Protein AF-A0A699Z6H7-F1 (afdb_monomer)

Radius of gyration: 23.56 Å; Cα contacts (8 Å, |Δi|>4): 136; chains: 1; bounding box: 41×40×69 Å

Solvent-accessible surface area (backbone atoms only — not comparable to full-atom values): 10383 Å² total; per-residue (Å²): 137,61,86,70,84,87,80,92,77,92,74,76,97,69,88,65,70,55,57,56,67,40,50,54,39,61,77,67,64,48,90,78,61,94,56,80,84,82,87,84,81,67,56,83,84,33,62,83,34,73,67,52,41,47,52,55,47,38,73,70,50,89,80,53,68,79,74,34,47,70,47,76,47,81,42,85,38,75,69,41,82,92,49,66,40,59,58,81,51,72,89,48,30,69,54,44,31,58,56,58,73,65,62,59,96,84,67,58,67,87,73,61,66,40,63,42,80,48,70,33,41,31,63,70,48,30,58,73,47,72,55,52,68,66,60,55,52,50,55,51,38,74,76,37,58,94,80,51,90,87,82,82,66,59,93,82,46,99,65,72

Structure (mmCIF, N/CA/C/O backbone):
data_AF-A0A699Z6H7-F1
#
_entry.id   AF-A0A699Z6H7-F1
#
loop_
_atom_site.group_PDB
_atom_site.id
_atom_site.type_symbol
_atom_site.label_atom_id
_atom_site.label_alt_id
_atom_site.label_comp_id
_atom_site.label_asym_id
_atom_site.label_entity_id
_atom_site.label_seq_id
_atom_site.pdbx_PDB_ins_code
_atom_site.Cartn_x
_atom_site.Cartn_y
_atom_site.Cartn_z
_atom_site.occupancy
_atom_site.B_iso_or_equiv
_atom_site.auth_seq_id
_atom_site.auth_comp_id
_atom_site.auth_asym_id
_atom_site.auth_atom_id
_atom_site.pdbx_PDB_model_num
ATOM 1 N N . MET A 1 1 ? -11.039 17.120 39.676 1.00 46.50 1 MET A N 1
ATOM 2 C CA . MET A 1 1 ? -10.674 16.787 38.282 1.00 46.50 1 MET A CA 1
ATOM 3 C C . MET A 1 1 ? -9.320 17.415 38.004 1.00 46.50 1 MET A C 1
ATOM 5 O O . MET A 1 1 ? -9.216 18.630 38.096 1.00 46.50 1 MET A O 1
ATOM 9 N N . THR A 1 2 ? -8.270 16.618 37.814 1.00 44.84 2 THR A N 1
ATOM 10 C CA . THR A 1 2 ? -6.907 17.132 37.595 1.00 44.84 2 THR A CA 1
ATOM 11 C C . THR A 1 2 ? -6.667 17.456 36.120 1.00 44.84 2 THR A C 1
ATOM 13 O O . THR A 1 2 ? -7.354 16.947 35.235 1.00 44.84 2 THR A O 1
ATOM 16 N N . LEU A 1 3 ? -5.702 18.349 35.886 1.00 51.72 3 LEU A N 1
ATOM 17 C CA . LEU A 1 3 ? -5.457 19.033 34.614 1.00 51.72 3 LEU A CA 1
ATOM 18 C C . LEU A 1 3 ? -5.072 18.086 33.461 1.00 51.72 3 LEU A C 1
ATOM 20 O O . LEU A 1 3 ? -5.342 18.417 32.317 1.00 51.72 3 LEU A O 1
ATOM 24 N N . ASN A 1 4 ? -4.493 16.919 33.767 1.00 48.53 4 ASN A N 1
ATOM 25 C CA . ASN A 1 4 ? -4.185 15.818 32.849 1.00 48.53 4 ASN A CA 1
ATOM 26 C C . ASN A 1 4 ? -4.085 14.531 33.687 1.00 48.53 4 ASN A C 1
ATOM 28 O O . ASN A 1 4 ? -3.205 14.438 34.540 1.00 48.53 4 ASN A O 1
ATOM 32 N N . THR A 1 5 ? -4.971 13.551 33.506 1.00 47.28 5 THR A N 1
ATOM 33 C CA . THR A 1 5 ? -4.815 12.233 34.151 1.00 47.28 5 THR A CA 1
ATOM 34 C C . THR A 1 5 ? -4.216 11.248 33.160 1.00 47.28 5 THR A C 1
ATOM 36 O O . THR A 1 5 ? -4.878 10.851 32.209 1.00 47.28 5 THR A O 1
ATOM 39 N N . PHE A 1 6 ? -2.988 10.812 33.440 1.00 51.56 6 PHE A N 1
ATOM 40 C CA . PHE A 1 6 ? -2.495 9.501 33.034 1.00 51.56 6 PHE A CA 1
ATOM 41 C C . PHE A 1 6 ? -2.203 8.689 34.298 1.00 51.56 6 PHE A C 1
ATOM 43 O O . PHE A 1 6 ? -1.162 8.846 34.926 1.00 51.56 6 PHE A O 1
ATOM 50 N N . HIS A 1 7 ? -3.136 7.810 34.657 1.00 53.28 7 HIS A N 1
ATOM 51 C CA . HIS A 1 7 ? -2.832 6.586 35.393 1.00 53.28 7 HIS A CA 1
ATOM 52 C C . HIS A 1 7 ? -3.350 5.439 34.528 1.00 53.28 7 HIS A C 1
ATOM 54 O O . HIS A 1 7 ? -4.552 5.199 34.457 1.00 53.28 7 HIS A O 1
ATOM 60 N N . PHE A 1 8 ? -2.440 4.792 33.800 1.00 54.25 8 PHE A N 1
ATOM 61 C CA . PHE A 1 8 ? -2.760 3.615 33.004 1.00 54.25 8 PHE A CA 1
ATOM 62 C C . PHE A 1 8 ? -2.828 2.394 33.919 1.00 54.25 8 PHE A C 1
ATOM 64 O O . PHE A 1 8 ? -1.804 1.920 34.405 1.00 54.25 8 PHE A O 1
ATOM 71 N N . ALA A 1 9 ? -4.031 1.865 34.114 1.00 54.59 9 ALA A N 1
ATOM 72 C CA . ALA A 1 9 ? -4.231 0.506 34.590 1.00 54.59 9 ALA A CA 1
ATOM 73 C C . ALA A 1 9 ? -5.247 -0.191 33.674 1.00 54.59 9 ALA A C 1
ATOM 75 O O . ALA A 1 9 ? -6.429 0.139 33.686 1.00 54.59 9 ALA A O 1
ATOM 76 N N . GLY A 1 10 ? -4.770 -1.158 32.882 1.00 55.97 10 GLY A N 1
ATOM 77 C CA . GLY A 1 10 ? -5.596 -2.276 32.417 1.00 55.97 10 GLY A CA 1
ATOM 78 C C . GLY A 1 10 ? -6.154 -2.274 30.990 1.00 55.97 10 GLY A C 1
ATOM 79 O O . GLY A 1 10 ? -6.727 -3.291 30.619 1.00 55.97 10 GLY A O 1
ATOM 80 N N . VAL A 1 11 ? -5.998 -1.237 30.156 1.00 56.31 11 VAL A N 1
ATOM 81 C CA . VAL A 1 11 ? -6.434 -1.321 28.742 1.00 56.31 11 VAL A CA 1
ATOM 82 C C . VAL A 1 11 ? -5.639 -0.390 27.822 1.00 56.31 11 VAL A C 1
ATOM 84 O O . VAL A 1 11 ? -5.285 0.709 28.233 1.00 56.31 11 VAL A O 1
ATOM 87 N N . SER A 1 12 ? -5.355 -0.892 26.608 1.00 51.16 12 SER A N 1
ATOM 88 C CA . SER A 1 12 ? -4.606 -0.343 25.456 1.00 51.16 12 SER A CA 1
ATOM 89 C C . SER A 1 12 ? -4.017 1.072 25.590 1.00 51.16 12 SER A C 1
ATOM 91 O O . SER A 1 12 ? -4.737 2.029 25.855 1.00 51.16 12 SER A O 1
ATOM 93 N N . ALA A 1 13 ? -2.732 1.216 25.242 1.00 54.66 13 ALA A N 1
ATOM 94 C CA . ALA A 1 13 ? -1.939 2.455 25.196 1.00 54.66 13 ALA A CA 1
ATOM 95 C C . ALA A 1 13 ? -2.416 3.503 24.155 1.00 54.66 13 ALA A C 1
ATOM 97 O O . ALA A 1 13 ? -1.626 4.043 23.384 1.00 54.66 13 ALA A O 1
ATOM 98 N N . LYS A 1 14 ? -3.721 3.786 24.081 1.00 63.84 14 LYS A N 1
ATOM 99 C CA . LYS A 1 14 ? -4.281 4.849 23.244 1.00 63.84 14 LYS A CA 1
ATOM 100 C C . LYS A 1 14 ? -4.274 6.155 24.035 1.00 63.84 14 LYS A C 1
ATOM 102 O O . LYS A 1 14 ? -4.935 6.274 25.064 1.00 63.84 14 LYS A O 1
ATOM 107 N N . ASN A 1 15 ? -3.546 7.146 23.528 1.00 68.31 15 ASN A N 1
ATOM 108 C CA . ASN A 1 15 ? -3.576 8.507 24.056 1.00 68.31 15 ASN A CA 1
ATOM 109 C C . ASN A 1 15 ? -4.920 9.155 23.695 1.00 68.31 15 ASN A C 1
ATOM 111 O O . ASN A 1 15 ? -5.102 9.641 22.582 1.00 68.31 15 ASN A O 1
ATOM 115 N N . VAL A 1 16 ? -5.871 9.133 24.628 1.00 76.69 16 VAL A N 1
ATOM 116 C CA . VAL A 1 16 ? -7.195 9.758 24.485 1.00 76.69 16 VAL A CA 1
ATOM 117 C C . VAL A 1 16 ? -7.255 11.089 25.234 1.00 76.69 16 VAL A C 1
ATOM 119 O O . VAL A 1 16 ? -6.666 11.254 26.300 1.00 76.69 16 VAL A O 1
ATOM 122 N N . THR A 1 17 ? -7.967 12.069 24.679 1.00 79.88 17 THR A N 1
ATOM 123 C CA . THR A 1 17 ? -8.197 13.366 25.330 1.00 79.88 17 THR A CA 1
ATOM 124 C C . THR A 1 17 ? -9.213 13.189 26.457 1.00 79.88 17 THR A C 1
ATOM 126 O O . THR A 1 17 ? -10.367 12.844 26.212 1.00 79.88 17 THR A O 1
ATOM 129 N N . LEU A 1 18 ? -8.790 13.444 27.697 1.00 81.19 18 LEU A N 1
ATOM 130 C CA . LEU A 1 18 ? -9.600 13.298 28.911 1.00 81.19 18 LEU A CA 1
ATOM 131 C C . LEU A 1 18 ? -9.604 14.593 29.734 1.00 81.19 18 LEU A C 1
ATOM 133 O O . LEU A 1 18 ? -8.816 15.503 29.490 1.00 81.19 18 LEU A O 1
ATOM 137 N N . GLY A 1 19 ? -10.488 14.669 30.732 1.00 85.12 19 GLY A N 1
ATOM 138 C CA . GLY A 1 19 ? -10.522 15.767 31.701 1.00 85.12 19 GLY A CA 1
ATOM 139 C C . GLY A 1 19 ? -10.974 17.105 31.111 1.00 85.12 19 GLY A C 1
ATOM 140 O O . GLY A 1 19 ? -11.883 17.162 30.282 1.00 85.12 19 GLY A O 1
ATOM 141 N N . VAL A 1 20 ? -10.345 18.194 31.566 1.00 89.44 20 VAL A N 1
ATOM 142 C CA . VAL A 1 20 ? -10.719 19.573 31.197 1.00 89.44 20 VAL A CA 1
ATOM 143 C C . VAL A 1 20 ? -10.653 19.819 29.682 1.00 89.44 20 VAL A C 1
ATOM 145 O O . VAL A 1 20 ? -11.623 20.356 29.151 1.00 89.44 20 VAL A O 1
ATOM 148 N N . PRO A 1 21 ? -9.606 19.393 28.945 1.00 87.94 21 PRO A N 1
ATOM 149 C CA . PRO A 1 21 ? -9.574 19.549 27.490 1.00 87.94 21 PRO A CA 1
ATOM 150 C C . PRO A 1 21 ? -10.790 18.944 26.776 1.00 87.94 21 PRO A C 1
ATOM 152 O O . PRO A 1 21 ? -11.367 19.587 25.902 1.00 87.94 21 PRO A O 1
ATOM 155 N N . ARG A 1 22 ? -11.223 17.743 27.185 1.00 89.00 22 ARG A N 1
ATOM 156 C CA . ARG A 1 22 ? -12.395 17.071 26.604 1.00 89.00 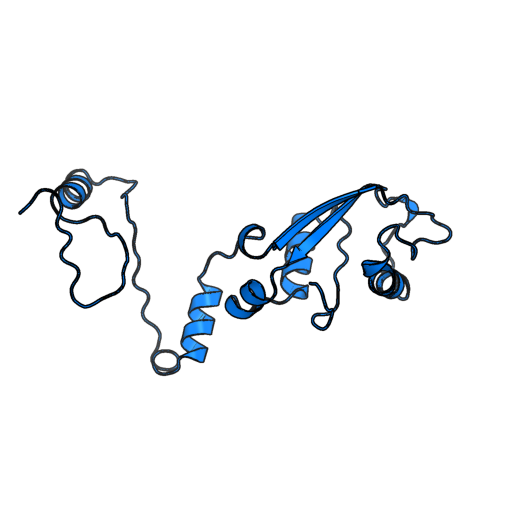22 ARG A CA 1
ATOM 157 C C . ARG A 1 22 ? -13.699 17.779 26.968 1.00 89.00 22 ARG A C 1
ATOM 159 O O . ARG A 1 22 ? -14.587 17.892 26.131 1.00 89.00 22 ARG A O 1
ATOM 166 N N . LEU A 1 23 ? -13.803 18.290 28.195 1.00 92.50 23 LEU A N 1
ATOM 167 C CA . LEU A 1 23 ? -14.957 19.076 28.635 1.00 92.50 23 LEU A CA 1
ATOM 168 C C . LEU A 1 23 ? -15.119 20.354 27.796 1.00 92.50 23 LEU A C 1
ATOM 170 O O . LEU A 1 23 ? -16.225 20.658 27.353 1.00 92.50 23 LEU A O 1
ATOM 174 N N . THR A 1 24 ? -14.022 21.065 27.530 1.00 92.38 24 THR A N 1
ATOM 175 C CA . THR A 1 24 ? -14.024 22.276 26.696 1.00 92.38 24 THR A CA 1
ATOM 17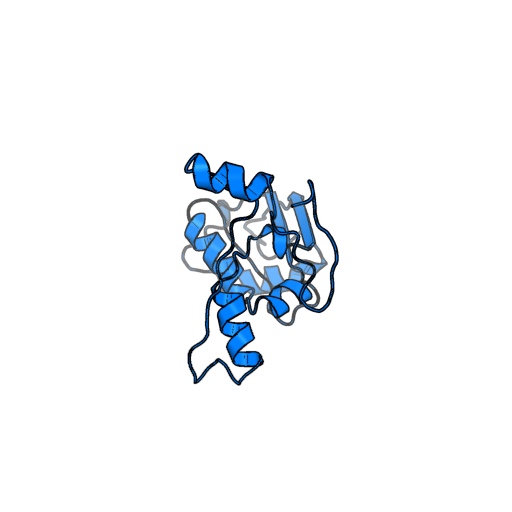6 C C . THR A 1 24 ? -14.459 21.987 25.257 1.00 92.38 24 THR A C 1
ATOM 178 O O . THR A 1 24 ? -15.197 22.783 24.679 1.00 92.38 24 THR A O 1
ATOM 181 N N . GLU A 1 25 ? -14.041 20.855 24.678 1.00 94.75 25 GLU A N 1
ATOM 182 C CA . GLU A 1 25 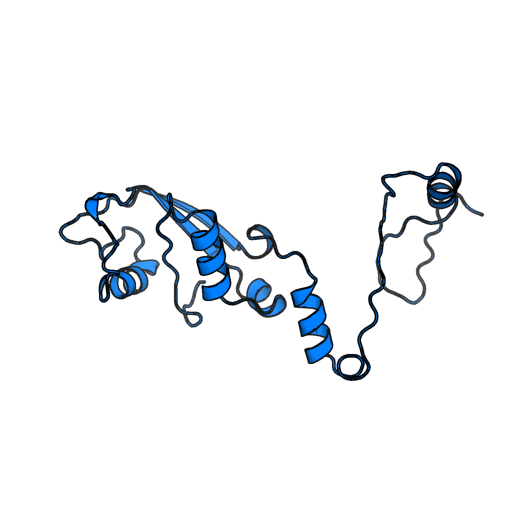? -14.504 20.417 23.350 1.00 94.75 25 GLU A CA 1
ATOM 183 C C . GLU A 1 25 ? -16.027 20.209 23.314 1.00 94.75 25 GLU A C 1
ATOM 185 O O . GLU A 1 25 ? -16.681 20.657 22.373 1.00 94.75 25 GLU A O 1
ATOM 190 N N . ILE A 1 26 ? -16.587 19.563 24.346 1.00 94.69 26 ILE A N 1
ATOM 191 C CA . ILE A 1 26 ? -18.020 19.242 24.434 1.00 94.69 26 ILE A CA 1
ATOM 192 C C . ILE A 1 26 ? -18.861 20.509 24.619 1.00 94.69 26 ILE A C 1
ATOM 194 O O . ILE A 1 26 ? -19.825 20.706 23.884 1.00 94.69 26 ILE A O 1
ATOM 198 N N . ILE A 1 27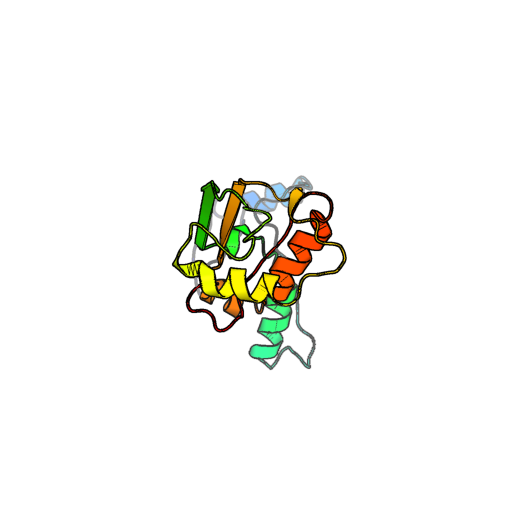 ? -18.497 21.380 25.568 1.00 96.88 27 ILE A N 1
ATOM 199 C CA . ILE A 1 27 ? -19.267 22.601 25.876 1.00 96.88 27 ILE A CA 1
ATOM 200 C C . ILE A 1 27 ? -19.329 23.537 24.667 1.00 96.88 27 ILE A C 1
ATOM 202 O O . ILE A 1 27 ? -20.373 24.121 24.393 1.00 96.88 27 ILE A O 1
ATOM 206 N N . ASN A 1 28 ? -18.225 23.662 23.930 1.00 96.31 28 ASN A N 1
ATOM 207 C CA . ASN A 1 28 ? -18.147 24.557 22.777 1.00 96.31 28 ASN A CA 1
ATOM 208 C C . ASN A 1 28 ? -18.653 23.928 21.472 1.00 96.31 28 ASN A C 1
ATOM 210 O O . ASN A 1 28 ? -18.569 24.583 20.435 1.00 96.31 28 ASN A O 1
ATOM 214 N N . LEU A 1 29 ? -19.131 22.675 21.493 1.00 95.31 29 LEU A N 1
ATOM 215 C CA . LEU A 1 29 ? -19.524 21.926 20.292 1.00 95.31 29 LEU A CA 1
ATOM 216 C C . LEU A 1 29 ? -18.432 21.975 19.210 1.00 95.31 29 LEU A C 1
ATOM 218 O O . LEU A 1 29 ? -18.685 22.277 18.041 1.00 95.31 29 LEU A O 1
ATOM 222 N N . ALA A 1 30 ? -17.185 21.723 19.618 1.00 94.81 30 ALA A N 1
ATOM 223 C CA . ALA A 1 30 ? -16.035 21.824 18.732 1.00 94.81 30 ALA A CA 1
ATOM 224 C C . ALA A 1 30 ? -16.181 20.870 17.533 1.00 94.81 30 ALA A C 1
ATOM 226 O O . ALA A 1 30 ? -16.301 19.659 17.705 1.00 94.81 30 ALA A O 1
ATOM 227 N N . LYS A 1 31 ? -16.113 21.410 16.308 1.00 94.69 31 LYS A N 1
ATOM 228 C CA . LYS A 1 31 ? -16.209 20.614 15.070 1.00 94.69 31 LYS A CA 1
ATOM 229 C C . LYS A 1 31 ? -15.058 19.609 14.926 1.00 94.69 31 LYS A C 1
ATOM 231 O O . LYS A 1 31 ? -15.271 18.492 14.473 1.00 94.69 31 LYS A O 1
ATOM 236 N N . ASN A 1 32 ? -13.851 20.009 15.331 1.00 93.75 32 ASN A N 1
ATOM 237 C CA . ASN A 1 32 ? -12.639 19.197 15.247 1.00 93.75 32 ASN A CA 1
ATOM 238 C C . ASN A 1 32 ? -12.155 18.855 16.660 1.00 93.75 32 ASN A C 1
ATOM 240 O O . ASN A 1 32 ? -11.459 19.650 17.293 1.00 93.75 32 ASN A O 1
ATOM 244 N N . ILE A 1 33 ? -12.539 17.681 17.157 1.00 93.69 33 ILE A N 1
ATOM 245 C CA . ILE A 1 33 ? -12.046 17.150 18.434 1.00 93.69 33 ILE A CA 1
ATOM 246 C C . ILE A 1 33 ? -10.648 16.548 18.259 1.00 93.69 33 ILE A C 1
ATOM 248 O O . ILE A 1 33 ? -10.338 16.017 17.194 1.00 93.69 33 ILE A O 1
ATOM 252 N N . LYS A 1 34 ? -9.789 16.616 19.282 1.00 89.19 34 LYS A N 1
ATOM 253 C CA . LYS A 1 34 ? -8.372 16.217 19.153 1.00 89.19 34 LYS A CA 1
ATOM 254 C C . LYS A 1 34 ? -8.158 14.716 18.976 1.00 89.19 34 LYS A C 1
ATOM 256 O O . LYS A 1 34 ? -7.250 14.309 18.261 1.00 89.19 34 LYS A O 1
ATOM 261 N N . THR A 1 35 ? -8.958 13.900 19.655 1.00 90.25 35 THR A N 1
ATOM 262 C CA . THR A 1 35 ? -8.863 12.431 19.606 1.00 90.25 35 THR A CA 1
ATOM 263 C C . THR A 1 35 ? -10.230 11.833 19.271 1.00 90.25 35 THR A C 1
ATOM 265 O O . THR A 1 35 ? -10.909 11.274 20.140 1.00 90.25 35 THR A O 1
ATOM 268 N N . PRO A 1 36 ? -10.700 11.989 18.018 1.00 90.62 36 PRO A N 1
ATOM 269 C CA . PRO A 1 36 ? -11.915 11.321 17.587 1.00 90.62 36 PRO A CA 1
ATOM 270 C C . PRO A 1 36 ? -11.719 9.809 17.704 1.00 90.62 36 PRO A C 1
ATOM 272 O O . PRO A 1 36 ? -10.662 9.273 17.378 1.00 90.62 36 PRO A O 1
ATOM 275 N N . SER A 1 37 ? -12.735 9.122 18.212 1.00 88.38 37 SER A N 1
ATOM 276 C CA . SER A 1 37 ? -12.721 7.669 18.334 1.00 88.38 37 SER A CA 1
ATOM 277 C C . SER A 1 37 ? -14.092 7.109 18.002 1.00 88.38 37 SER A C 1
ATOM 279 O O . SER A 1 37 ? -15.118 7.742 18.254 1.00 88.38 37 SER A O 1
ATOM 281 N N . LEU A 1 38 ? -14.080 5.914 17.423 1.00 89.94 38 LEU A N 1
ATOM 282 C CA . LEU A 1 38 ? -15.255 5.124 17.104 1.00 89.94 38 LEU A CA 1
ATOM 283 C C . LEU A 1 38 ? -15.020 3.717 17.651 1.00 89.94 38 LEU A C 1
ATOM 285 O O . LEU A 1 38 ? -13.936 3.160 17.479 1.00 89.94 38 LEU A O 1
ATOM 289 N N . SER A 1 39 ? -16.021 3.164 18.331 1.00 91.25 39 SER A N 1
ATOM 290 C CA . SER A 1 39 ? -16.030 1.756 18.733 1.00 91.25 39 SER A CA 1
ATOM 291 C C . SER A 1 39 ? -16.976 1.010 17.806 1.00 91.25 39 SER A C 1
ATOM 293 O O . SER A 1 39 ? -18.168 1.311 17.779 1.00 91.25 39 SER A O 1
ATOM 295 N N . VAL A 1 40 ? -16.430 0.077 17.030 1.00 92.06 40 VAL A N 1
ATOM 296 C CA . VAL A 1 40 ? -17.187 -0.776 16.110 1.00 92.06 40 VAL A CA 1
ATOM 297 C C . VAL A 1 40 ? -17.310 -2.149 16.755 1.00 92.06 40 VAL A C 1
ATOM 299 O O . VAL A 1 40 ? -16.302 -2.761 17.103 1.00 92.06 40 VAL A O 1
ATOM 302 N N . TYR A 1 41 ? -18.543 -2.606 16.950 1.00 94.62 41 TYR A N 1
ATOM 303 C CA . TYR A 1 41 ? -18.828 -3.944 17.456 1.00 94.62 41 TYR A CA 1
ATOM 304 C C . TYR A 1 41 ? -19.021 -4.893 16.277 1.00 94.62 41 TYR A C 1
ATOM 306 O O . TYR A 1 41 ? -19.673 -4.536 15.296 1.00 94.62 41 TYR A O 1
ATOM 314 N N . LEU A 1 42 ? -18.440 -6.086 16.379 1.00 95.38 42 LEU A N 1
ATOM 315 C CA . LEU A 1 42 ? -18.594 -7.141 15.383 1.00 95.38 42 LEU A CA 1
ATOM 316 C C . LEU A 1 42 ? -19.917 -7.882 15.600 1.00 95.38 42 LEU A C 1
ATOM 318 O O . LEU A 1 42 ? -20.413 -7.953 16.727 1.00 95.38 42 LEU A O 1
ATOM 322 N N . ASP A 1 43 ? -20.480 -8.442 14.530 1.00 93.69 43 ASP A N 1
ATOM 323 C CA . ASP A 1 43 ? -21.625 -9.345 14.651 1.00 93.69 43 ASP A CA 1
ATOM 324 C C . ASP A 1 43 ? -21.226 -10.671 15.327 1.00 93.69 43 ASP A C 1
ATOM 326 O O . ASP A 1 43 ? -20.046 -10.999 15.454 1.00 93.69 43 ASP A O 1
ATOM 330 N N . GLU A 1 44 ? -22.213 -11.463 15.749 1.00 92.38 44 GLU A N 1
ATOM 331 C CA . GLU A 1 44 ? -21.974 -12.710 16.490 1.00 92.38 44 GLU A CA 1
ATOM 332 C C . GLU A 1 44 ? -21.118 -13.738 15.732 1.00 92.38 44 GLU A C 1
ATOM 334 O O . GLU A 1 44 ? -20.438 -14.547 16.369 1.00 92.38 44 GLU A O 1
ATOM 339 N N . ARG A 1 45 ? -21.128 -13.706 14.392 1.00 88.62 45 ARG A N 1
ATOM 340 C CA . ARG A 1 45 ? -20.377 -14.647 13.549 1.00 88.62 45 ARG A CA 1
ATOM 341 C C . ARG A 1 45 ? -18.889 -14.315 13.542 1.00 88.62 45 ARG A C 1
ATOM 343 O O . ARG A 1 45 ? -18.078 -15.232 13.539 1.00 88.62 45 ARG A O 1
ATOM 350 N N . HIS A 1 46 ? -18.544 -13.030 13.572 1.00 91.19 46 HIS A N 1
ATOM 351 C CA . HIS A 1 46 ? -17.156 -12.560 13.539 1.00 91.19 46 HIS A CA 1
ATOM 352 C C . HIS A 1 46 ? -16.593 -12.279 14.943 1.00 91.19 46 HIS A C 1
ATOM 354 O O . HIS A 1 46 ? -15.383 -12.300 15.136 1.00 91.19 46 HIS A O 1
ATOM 360 N N . ALA A 1 47 ? -17.442 -12.029 15.947 1.00 91.38 47 ALA A N 1
ATOM 361 C CA . ALA A 1 47 ? -17.014 -11.582 17.277 1.00 91.38 47 ALA A CA 1
ATOM 362 C C . ALA A 1 47 ? -16.181 -12.607 18.067 1.00 91.38 47 ALA A C 1
ATOM 364 O O . ALA A 1 47 ? -15.393 -12.212 18.926 1.00 91.38 47 ALA A O 1
ATOM 365 N N . ASN A 1 48 ? -16.358 -13.905 17.800 1.00 93.25 48 ASN A N 1
ATOM 366 C CA . ASN A 1 48 ? -15.679 -14.987 18.524 1.00 93.25 48 ASN A CA 1
ATOM 367 C C . ASN A 1 48 ? -14.514 -15.614 17.741 1.00 93.25 48 ASN A C 1
ATOM 369 O O . ASN A 1 48 ? -13.879 -16.540 18.244 1.00 93.25 48 ASN A O 1
ATOM 373 N N . ASP A 1 49 ? -14.225 -15.115 16.538 1.00 94.56 49 ASP A N 1
ATOM 374 C CA . ASP A 1 49 ? -13.141 -15.598 15.688 1.00 94.56 49 ASP A CA 1
ATOM 375 C C . ASP A 1 49 ? -12.131 -14.472 15.444 1.00 94.56 49 ASP A C 1
ATOM 377 O O . ASP A 1 49 ? -12.448 -13.403 14.921 1.00 94.56 49 ASP A O 1
ATOM 381 N N . LYS A 1 50 ? -10.883 -14.719 15.844 1.00 91.62 50 LYS A N 1
ATOM 382 C CA . LYS A 1 50 ? -9.796 -13.751 15.715 1.00 91.62 50 LYS A CA 1
ATOM 383 C C . LYS A 1 50 ? -9.449 -13.464 14.252 1.00 91.62 50 LYS A C 1
ATOM 385 O O . LYS A 1 50 ? -9.122 -12.319 13.938 1.00 91.62 50 LYS A O 1
ATOM 390 N N . GLU A 1 51 ? -9.476 -14.466 13.379 1.00 91.38 51 GLU A N 1
ATOM 391 C CA . GLU A 1 51 ? -9.131 -14.283 11.966 1.00 91.38 51 GLU A CA 1
ATOM 392 C C . GLU A 1 51 ? -10.217 -13.487 11.249 1.00 91.38 51 GLU A C 1
ATOM 394 O O . GLU A 1 51 ? -9.900 -12.504 10.576 1.00 91.38 51 GLU A O 1
ATOM 399 N N . ALA A 1 52 ? -11.482 -13.822 11.511 1.00 92.12 52 ALA A N 1
ATOM 400 C CA . ALA A 1 52 ? -12.636 -13.092 10.993 1.00 92.12 52 ALA A CA 1
ATOM 401 C C . ALA A 1 52 ? -12.674 -11.638 11.505 1.00 92.12 52 ALA A C 1
ATOM 403 O O . ALA A 1 52 ? -12.973 -10.705 10.759 1.00 92.12 52 ALA A O 1
ATOM 404 N N . ALA A 1 53 ? -12.315 -11.408 12.772 1.00 93.25 53 ALA A N 1
ATOM 405 C CA . ALA A 1 53 ? -12.167 -10.059 13.313 1.00 93.25 53 ALA A CA 1
ATOM 406 C C . ALA A 1 53 ? -11.045 -9.270 12.616 1.00 93.25 53 ALA A C 1
ATOM 408 O O . ALA A 1 53 ? -11.199 -8.070 12.370 1.00 93.25 53 ALA A O 1
ATOM 409 N N . LYS A 1 54 ? -9.931 -9.930 12.271 1.00 91.31 54 LYS A N 1
ATOM 410 C CA . LYS A 1 54 ? -8.829 -9.318 11.515 1.00 91.31 54 LYS A CA 1
ATOM 411 C C . LYS A 1 54 ? -9.247 -8.986 10.081 1.00 91.31 54 LYS A C 1
ATOM 413 O O . LYS A 1 54 ? -8.850 -7.934 9.599 1.00 91.31 54 LYS A O 1
ATOM 418 N N . ASP A 1 55 ? -10.088 -9.796 9.437 1.00 91.69 55 ASP A N 1
ATOM 419 C CA . ASP A 1 55 ? -10.664 -9.458 8.123 1.00 91.69 55 ASP A CA 1
ATOM 420 C C . ASP A 1 55 ? -11.462 -8.153 8.170 1.00 91.69 55 ASP A C 1
ATOM 422 O O . ASP A 1 55 ? -11.247 -7.254 7.356 1.00 91.69 55 ASP A O 1
ATOM 426 N N . VAL A 1 56 ? -12.333 -8.006 9.172 1.00 93.56 56 VAL A N 1
ATOM 427 C CA . VAL A 1 56 ? -13.108 -6.770 9.354 1.00 93.56 56 VAL A CA 1
ATOM 428 C C . VAL A 1 56 ? -12.194 -5.585 9.673 1.00 93.56 56 VAL A C 1
ATOM 430 O O . VAL A 1 56 ? -12.411 -4.488 9.158 1.00 93.56 56 VAL A O 1
ATOM 433 N N . GLN A 1 57 ? -11.158 -5.790 10.493 1.00 91.94 57 GLN A N 1
ATOM 434 C CA . GLN A 1 57 ? -10.163 -4.754 10.771 1.00 91.94 57 GLN A CA 1
ATOM 435 C C . GLN A 1 57 ? -9.486 -4.283 9.480 1.00 91.94 57 GLN A C 1
ATOM 437 O O . GLN A 1 57 ? -9.467 -3.080 9.223 1.00 91.94 57 GLN A O 1
ATOM 442 N N . SER A 1 58 ? -8.958 -5.208 8.678 1.00 92.00 58 SER A N 1
ATOM 443 C CA . SER A 1 58 ? -8.256 -4.892 7.433 1.00 92.00 58 SER A CA 1
ATOM 444 C C . SER A 1 58 ? -9.170 -4.202 6.417 1.00 92.00 58 SER A C 1
ATOM 446 O O . SER A 1 58 ? -8.733 -3.278 5.741 1.00 92.00 58 SER A O 1
ATOM 448 N N . ALA A 1 59 ? -10.454 -4.571 6.363 1.00 91.69 59 ALA A N 1
ATOM 449 C CA . ALA A 1 59 ? -11.436 -3.932 5.485 1.00 91.69 59 ALA A CA 1
ATOM 450 C C . ALA A 1 59 ? -11.792 -2.487 5.892 1.00 91.69 59 ALA A C 1
ATOM 452 O O . ALA A 1 59 ? -12.138 -1.672 5.038 1.00 91.69 59 ALA A O 1
ATOM 453 N N . LEU A 1 60 ? -11.743 -2.162 7.189 1.00 92.69 60 LEU A N 1
ATOM 454 C CA . LEU A 1 60 ? -12.036 -0.817 7.704 1.00 92.69 60 LEU A CA 1
ATOM 455 C C . LEU A 1 60 ? -10.802 0.090 7.756 1.00 92.69 60 LEU A C 1
ATOM 457 O O . LEU A 1 60 ? -10.934 1.317 7.809 1.00 92.69 60 LEU A O 1
ATOM 461 N N . GLU A 1 61 ? -9.609 -0.493 7.820 1.00 91.56 61 GLU A N 1
ATOM 462 C CA . GLU A 1 61 ? -8.369 0.254 7.949 1.00 91.56 61 GLU A CA 1
ATOM 463 C C . GLU A 1 61 ? -8.024 0.986 6.649 1.00 91.56 61 GLU A C 1
ATOM 465 O O . GLU A 1 61 ? -7.944 0.407 5.570 1.00 91.56 61 GLU A O 1
ATOM 470 N N . TYR A 1 62 ? -7.740 2.284 6.757 1.00 91.25 62 TYR A N 1
ATOM 471 C CA . TYR A 1 62 ? -7.232 3.047 5.626 1.00 91.25 62 TYR A CA 1
ATOM 472 C C . TYR A 1 62 ? -5.769 2.678 5.332 1.00 91.25 62 TYR A C 1
ATOM 474 O O . TYR A 1 62 ? -4.836 3.128 6.008 1.00 91.25 62 TYR A O 1
ATOM 482 N N . ALA A 1 63 ? -5.566 1.872 4.294 1.00 91.06 63 ALA A N 1
ATOM 483 C CA . ALA A 1 63 ? -4.256 1.496 3.785 1.00 91.06 63 ALA A CA 1
ATOM 484 C C . ALA A 1 63 ? -3.830 2.424 2.635 1.00 91.06 63 ALA A C 1
ATOM 486 O O . ALA A 1 63 ? -4.244 2.256 1.495 1.00 91.06 63 ALA A O 1
ATOM 487 N N . ALA A 1 64 ? -2.988 3.417 2.933 1.00 93.44 64 ALA A N 1
ATOM 488 C CA . ALA A 1 64 ? -2.330 4.213 1.897 1.00 93.44 64 ALA A CA 1
ATOM 489 C C . ALA A 1 64 ? -1.116 3.466 1.326 1.00 93.44 64 ALA A C 1
ATOM 491 O O . ALA A 1 64 ? -0.413 2.807 2.093 1.00 93.44 64 ALA A O 1
ATOM 492 N N . LEU A 1 65 ? -0.807 3.669 0.039 1.00 93.62 65 LEU A N 1
ATOM 493 C CA . LEU A 1 65 ? 0.357 3.065 -0.631 1.00 93.62 65 LEU A CA 1
ATOM 494 C C . LEU A 1 65 ? 1.654 3.282 0.164 1.00 93.62 65 LEU A C 1
ATOM 496 O O . LEU A 1 65 ? 2.355 2.334 0.480 1.00 93.62 65 LEU A O 1
ATOM 500 N N . ARG A 1 66 ? 1.885 4.506 0.658 1.00 94.62 66 ARG A N 1
ATOM 501 C CA . ARG A 1 66 ? 3.049 4.834 1.505 1.00 94.62 66 ARG A CA 1
ATOM 502 C C . ARG A 1 66 ? 3.221 3.944 2.748 1.00 94.62 66 ARG A C 1
ATOM 504 O O . ARG A 1 66 ? 4.310 3.897 3.297 1.00 94.62 66 ARG A O 1
ATOM 511 N N . ASN A 1 67 ? 2.142 3.345 3.261 1.00 91.25 67 ASN A N 1
ATOM 512 C CA . ASN A 1 67 ? 2.183 2.518 4.469 1.00 91.25 67 ASN A CA 1
ATOM 513 C C . ASN A 1 67 ? 2.600 1.071 4.153 1.00 91.25 67 ASN A C 1
ATOM 515 O O . ASN A 1 67 ? 2.867 0.321 5.083 1.00 91.25 67 ASN A O 1
ATOM 519 N N . ILE A 1 68 ? 2.578 0.678 2.877 1.00 94.12 68 ILE A N 1
ATOM 520 C CA . ILE A 1 68 ? 2.920 -0.666 2.389 1.00 94.12 68 ILE A CA 1
ATOM 521 C C . ILE A 1 68 ? 4.125 -0.646 1.442 1.00 94.12 68 ILE A C 1
ATOM 523 O O . ILE A 1 68 ? 4.454 -1.661 0.845 1.00 94.12 68 ILE A O 1
ATOM 527 N N . THR A 1 69 ?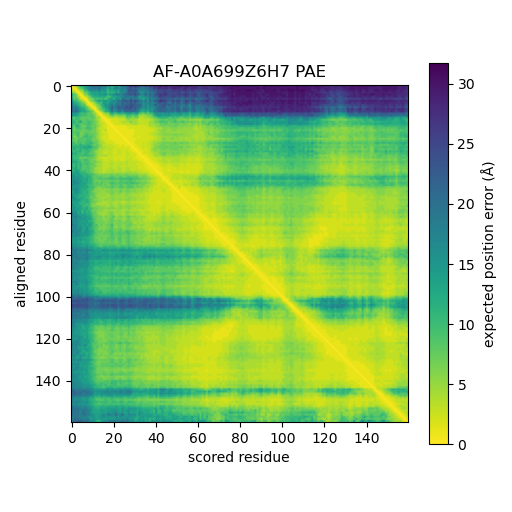 4.773 0.506 1.281 1.00 95.81 69 THR A N 1
ATOM 528 C CA . THR A 1 69 ? 5.942 0.679 0.420 1.00 95.81 69 THR A CA 1
ATOM 529 C C . THR A 1 69 ? 7.207 0.684 1.267 1.00 95.81 69 THR A C 1
ATOM 531 O O . THR A 1 69 ? 7.344 1.509 2.170 1.00 95.81 69 THR A O 1
ATOM 534 N N . SER A 1 70 ? 8.140 -0.204 0.935 1.00 95.25 70 SER A N 1
ATOM 535 C CA . SER A 1 70 ? 9.481 -0.260 1.519 1.00 95.25 70 SER A CA 1
ATOM 536 C C . SER A 1 70 ? 10.408 0.764 0.860 1.00 95.25 70 SER A C 1
ATOM 538 O O . SER A 1 70 ? 11.094 1.536 1.538 1.00 95.25 70 SER A O 1
ATOM 540 N N . ARG A 1 71 ? 10.395 0.825 -0.478 1.00 95.44 71 ARG A N 1
ATOM 541 C CA . ARG A 1 71 ? 11.316 1.658 -1.261 1.00 95.44 71 ARG A CA 1
ATOM 542 C C . ARG A 1 71 ? 10.653 2.190 -2.527 1.00 95.44 71 ARG A C 1
ATOM 544 O O . ARG A 1 71 ? 9.789 1.544 -3.106 1.00 95.44 71 ARG A O 1
ATOM 551 N N . VAL A 1 72 ? 11.082 3.374 -2.958 1.00 96.62 72 VAL A N 1
ATOM 552 C CA . VAL A 1 72 ? 10.689 3.979 -4.237 1.00 96.62 72 VAL A CA 1
ATOM 553 C C . VAL A 1 72 ? 11.942 4.460 -4.948 1.00 96.62 72 VAL A C 1
ATOM 555 O O . VAL A 1 72 ? 12.766 5.153 -4.346 1.00 96.62 72 VAL A O 1
ATOM 558 N N . GLU A 1 73 ? 12.075 4.113 -6.220 1.00 96.31 73 GLU A N 1
ATOM 559 C CA . GLU A 1 73 ? 13.216 4.470 -7.055 1.00 96.31 73 GLU A CA 1
ATOM 560 C C . GLU A 1 73 ? 12.767 4.959 -8.424 1.00 96.31 73 GLU A C 1
ATOM 562 O O . GLU A 1 73 ? 11.755 4.514 -8.959 1.00 96.31 73 GLU A O 1
ATOM 567 N N . ILE A 1 74 ? 13.554 5.860 -9.008 1.00 96.50 74 ILE A N 1
ATOM 568 C CA . ILE A 1 74 ? 13.346 6.331 -10.375 1.00 96.50 74 ILE A CA 1
ATOM 569 C C . ILE A 1 74 ? 14.570 5.936 -11.185 1.00 96.50 74 ILE A C 1
ATOM 571 O O . ILE A 1 74 ? 15.689 6.351 -10.874 1.00 96.50 74 ILE A O 1
ATOM 575 N N . TRP A 1 75 ? 14.332 5.155 -12.227 1.00 95.69 75 TRP A N 1
ATOM 576 C CA . TRP A 1 75 ? 15.341 4.656 -13.143 1.00 95.69 75 TRP A CA 1
ATOM 577 C C . TRP A 1 75 ? 15.146 5.281 -14.523 1.00 95.69 75 TRP A C 1
ATOM 579 O O . TRP A 1 75 ? 14.026 5.561 -14.950 1.00 95.69 75 TRP A O 1
ATOM 589 N N . TYR A 1 76 ? 16.257 5.513 -15.215 1.00 94.44 76 TYR A N 1
ATOM 590 C CA . TYR A 1 76 ? 16.238 5.790 -16.644 1.00 94.44 76 TYR A CA 1
ATOM 591 C C . TYR A 1 76 ? 16.475 4.468 -17.373 1.00 94.44 76 TYR A C 1
ATOM 593 O O . TYR A 1 76 ? 17.593 3.953 -17.358 1.00 94.44 76 TYR A O 1
ATOM 601 N N . ASP A 1 77 ? 15.415 3.926 -17.960 1.00 92.62 77 ASP A N 1
ATOM 602 C CA . ASP A 1 77 ? 15.381 2.644 -18.656 1.00 92.62 77 ASP A CA 1
ATOM 603 C C . ASP A 1 77 ? 14.867 2.876 -20.087 1.00 92.62 77 ASP A C 1
ATOM 605 O O . ASP A 1 77 ? 13.657 2.941 -20.320 1.00 92.62 77 ASP A O 1
ATOM 609 N N . PRO A 1 78 ? 15.763 3.155 -21.051 1.00 89.38 78 PRO A N 1
ATOM 610 C CA . PRO A 1 78 ? 15.356 3.463 -22.413 1.00 89.38 78 PRO A CA 1
ATOM 611 C C . PRO A 1 78 ? 14.767 2.218 -23.086 1.00 89.38 78 PRO A C 1
ATOM 613 O O . PRO A 1 78 ? 15.486 1.268 -23.382 1.00 89.38 78 PRO A O 1
ATOM 616 N N . VAL A 1 79 ? 13.467 2.264 -23.379 1.00 85.31 79 VAL A N 1
ATOM 617 C CA . VAL A 1 79 ? 12.757 1.184 -24.072 1.00 85.31 79 VAL A CA 1
ATOM 618 C C . VAL A 1 79 ? 13.216 1.112 -25.530 1.00 85.31 79 VAL A C 1
ATOM 620 O O . VAL A 1 79 ? 13.032 2.061 -26.295 1.00 85.31 79 VAL A O 1
ATOM 623 N N . ASP A 1 80 ? 13.812 -0.016 -25.919 1.00 86.25 80 ASP A N 1
ATOM 624 C CA . ASP A 1 80 ? 14.092 -0.342 -27.318 1.00 86.25 80 ASP A CA 1
ATOM 625 C C . ASP A 1 80 ? 12.863 -1.044 -27.919 1.00 86.25 80 ASP A C 1
ATOM 627 O O . ASP A 1 80 ? 12.549 -2.158 -27.499 1.00 86.25 80 ASP A O 1
ATOM 631 N N . PRO A 1 81 ? 12.168 -0.465 -28.918 1.00 82.94 81 PRO A N 1
ATOM 632 C CA . PRO A 1 81 ? 11.014 -1.113 -29.541 1.00 82.94 81 PRO A CA 1
ATOM 633 C C . PRO A 1 81 ? 11.324 -2.475 -30.177 1.00 82.94 81 PRO A C 1
ATOM 635 O O . PRO A 1 81 ? 10.407 -3.262 -30.398 1.00 82.94 81 PRO A O 1
ATOM 638 N N . ALA A 1 82 ? 12.592 -2.758 -30.500 1.00 84.50 82 ALA A N 1
ATOM 639 C CA . ALA A 1 82 ? 13.017 -4.052 -31.030 1.00 84.50 82 ALA A CA 1
ATOM 640 C C . ALA A 1 82 ? 13.293 -5.103 -29.939 1.00 84.50 82 ALA A C 1
ATOM 642 O O . ALA A 1 82 ? 13.414 -6.283 -30.271 1.00 84.50 82 ALA A O 1
ATOM 643 N N . ALA A 1 83 ? 13.430 -4.682 -28.678 1.00 86.06 83 ALA A N 1
ATOM 644 C CA . ALA A 1 83 ? 13.678 -5.547 -27.527 1.00 86.06 83 ALA A CA 1
ATOM 645 C C . ALA A 1 83 ? 13.061 -4.957 -26.234 1.00 86.06 83 ALA A C 1
ATOM 647 O O . ALA A 1 83 ? 13.804 -4.645 -25.294 1.00 86.06 83 ALA A O 1
ATOM 648 N N . PRO A 1 84 ? 11.726 -4.759 -26.178 1.00 85.50 84 PRO A N 1
ATOM 649 C CA . PRO A 1 84 ? 11.052 -4.144 -25.031 1.00 85.50 84 PRO A CA 1
ATOM 650 C C . PRO A 1 84 ? 11.123 -4.985 -23.753 1.00 85.50 84 PRO A C 1
ATOM 652 O O . PRO A 1 84 ? 10.926 -4.464 -22.660 1.00 85.50 84 PRO A O 1
ATOM 655 N N . GLU A 1 85 ? 11.441 -6.272 -23.874 1.00 87.69 85 GLU A N 1
ATOM 656 C CA . GLU A 1 85 ? 11.610 -7.205 -22.764 1.00 87.69 85 GLU A CA 1
ATOM 657 C C . GLU A 1 85 ? 12.872 -6.958 -21.922 1.00 87.69 85 GLU A C 1
ATOM 659 O O . GLU A 1 85 ? 13.058 -7.582 -20.875 1.00 87.69 85 GLU A O 1
ATOM 664 N N . LYS A 1 86 ? 13.776 -6.087 -22.381 1.00 90.44 86 LYS A N 1
ATOM 665 C CA . LYS A 1 86 ? 15.032 -5.792 -21.691 1.00 90.44 86 LYS A CA 1
ATOM 666 C C . LYS A 1 86 ? 14.886 -4.568 -20.804 1.00 90.44 86 LYS A C 1
ATOM 668 O O . LYS A 1 86 ? 14.451 -3.517 -21.252 1.00 90.44 86 LYS A O 1
ATOM 673 N N . THR A 1 87 ? 15.368 -4.705 -19.576 1.00 91.69 87 THR A N 1
ATOM 674 C CA . THR A 1 87 ? 15.476 -3.620 -18.600 1.00 91.69 87 THR A CA 1
ATOM 675 C C . THR A 1 87 ? 16.924 -3.452 -18.150 1.00 91.69 87 THR A C 1
ATOM 677 O O . THR A 1 87 ? 17.698 -4.415 -18.112 1.00 91.69 87 THR A O 1
ATOM 680 N N . VAL A 1 88 ? 17.302 -2.227 -17.781 1.00 93.06 88 VAL A N 1
ATOM 681 C CA . VAL A 1 88 ? 18.573 -1.948 -17.087 1.00 93.06 88 VAL A CA 1
ATOM 682 C C . VAL A 1 88 ? 18.631 -2.540 -15.672 1.00 93.06 88 VAL A C 1
ATOM 684 O O . VAL A 1 88 ? 19.720 -2.664 -15.108 1.00 93.06 88 VAL A O 1
ATOM 687 N N . VAL A 1 89 ? 17.484 -2.894 -15.083 1.00 91.88 89 VAL A N 1
ATOM 688 C CA . VAL A 1 89 ? 17.390 -3.464 -13.734 1.00 91.88 89 VAL A CA 1
ATOM 689 C C . VAL A 1 89 ? 17.497 -4.987 -13.817 1.00 91.88 89 VAL A C 1
ATOM 691 O O . VAL A 1 89 ? 16.513 -5.688 -14.028 1.00 91.88 89 VAL A O 1
ATOM 694 N N . GLU A 1 90 ? 18.709 -5.516 -13.629 1.00 89.94 90 GLU A N 1
ATOM 695 C CA . GLU A 1 90 ? 18.998 -6.952 -13.810 1.00 89.94 90 GLU A CA 1
ATOM 696 C C . GLU A 1 90 ? 18.094 -7.881 -12.982 1.00 89.94 90 GLU A C 1
ATOM 698 O O . GLU A 1 90 ? 17.724 -8.958 -13.447 1.00 89.94 90 GLU A O 1
ATOM 703 N N . GLU A 1 91 ? 17.713 -7.468 -11.770 1.00 89.38 91 GLU A N 1
ATOM 704 C CA . GLU A 1 91 ? 16.862 -8.267 -10.878 1.00 89.38 91 GLU A CA 1
ATOM 705 C C . GLU A 1 91 ? 15.401 -8.374 -11.339 1.00 89.38 91 GLU A C 1
ATOM 707 O O . GLU A 1 91 ? 14.745 -9.366 -11.024 1.00 89.38 91 GLU A O 1
ATOM 712 N N . ASP A 1 92 ? 14.916 -7.424 -12.142 1.00 90.94 92 ASP A N 1
ATOM 713 C CA . ASP A 1 92 ? 13.539 -7.418 -12.651 1.00 90.94 92 ASP A CA 1
ATOM 714 C C . ASP A 1 92 ? 13.441 -8.042 -14.057 1.00 90.94 92 ASP A C 1
ATOM 716 O O . ASP A 1 92 ? 12.346 -8.217 -14.590 1.00 90.94 92 ASP A O 1
ATOM 720 N N . GLY A 1 93 ? 14.568 -8.434 -14.665 1.00 90.06 93 GLY A N 1
ATOM 721 C CA . GLY A 1 93 ? 14.623 -8.884 -16.060 1.00 90.06 93 GLY A CA 1
ATOM 722 C C . GLY A 1 93 ? 13.699 -10.058 -16.389 1.00 90.06 93 GLY A C 1
ATOM 723 O O . GLY A 1 93 ? 13.055 -10.060 -17.434 1.00 90.06 93 GLY A O 1
ATOM 724 N N . ALA A 1 94 ? 13.576 -11.037 -15.488 1.00 88.81 94 ALA A N 1
ATOM 725 C CA . ALA A 1 94 ? 12.669 -12.169 -15.686 1.00 88.81 94 ALA A CA 1
ATOM 726 C C . ALA A 1 94 ? 11.188 -11.752 -15.632 1.00 88.81 94 ALA A C 1
ATOM 728 O O . ALA A 1 94 ? 10.376 -12.268 -16.397 1.00 88.81 94 ALA A O 1
ATOM 729 N N . MET A 1 95 ? 10.847 -10.809 -14.748 1.00 89.19 95 MET A N 1
ATOM 730 C CA . MET A 1 95 ? 9.490 -10.279 -14.604 1.00 89.19 95 MET A CA 1
ATOM 731 C C . MET A 1 95 ? 9.095 -9.457 -15.833 1.00 89.19 95 MET A C 1
ATOM 733 O O . MET A 1 95 ? 8.026 -9.675 -16.397 1.00 89.19 95 MET A O 1
ATOM 737 N N . VAL A 1 96 ? 9.967 -8.541 -16.264 1.00 90.00 96 VAL A N 1
ATOM 738 C CA . VAL A 1 96 ? 9.734 -7.704 -17.448 1.00 90.00 96 VAL A CA 1
ATOM 739 C C . VAL A 1 96 ? 9.608 -8.575 -18.696 1.00 90.00 96 VAL A C 1
ATOM 741 O O . VAL A 1 96 ? 8.680 -8.386 -19.477 1.00 90.00 96 VAL A O 1
ATOM 744 N N . ALA A 1 97 ? 10.468 -9.585 -18.855 1.00 89.25 97 ALA A N 1
ATOM 745 C CA . ALA A 1 97 ? 10.368 -10.507 -19.979 1.00 89.25 97 ALA A CA 1
ATOM 746 C C . ALA A 1 97 ? 9.026 -11.246 -20.012 1.00 89.25 97 ALA A C 1
ATOM 748 O O . ALA A 1 97 ? 8.361 -11.236 -21.044 1.00 89.25 97 ALA A O 1
ATOM 749 N N . ALA A 1 98 ? 8.590 -11.804 -18.879 1.00 88.12 98 ALA A N 1
ATOM 750 C CA . ALA A 1 98 ? 7.306 -12.496 -18.781 1.00 88.12 98 ALA A CA 1
ATOM 751 C C . ALA A 1 98 ? 6.109 -11.579 -19.094 1.00 88.12 98 ALA A C 1
ATOM 753 O O . ALA A 1 98 ? 5.154 -12.018 -19.730 1.00 88.12 98 ALA A O 1
ATOM 754 N N . TYR A 1 99 ? 6.166 -10.304 -18.698 1.00 87.69 99 TYR A N 1
ATOM 755 C CA . TYR A 1 99 ? 5.122 -9.324 -19.011 1.00 87.69 99 TYR A CA 1
ATOM 756 C C . TYR A 1 99 ? 4.960 -9.105 -20.526 1.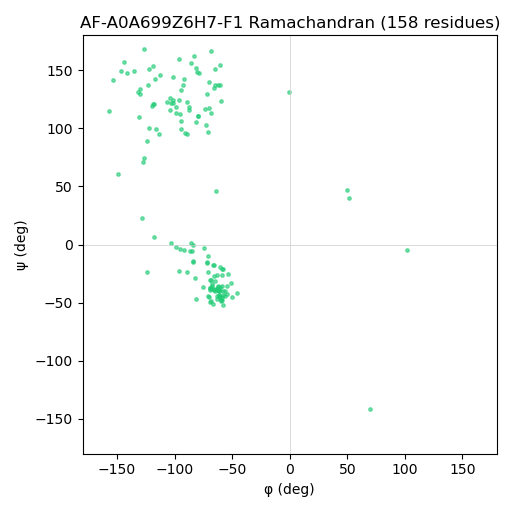00 87.69 99 TYR A C 1
ATOM 758 O O . TYR A 1 99 ? 3.841 -9.044 -21.028 1.00 87.69 99 TYR A O 1
ATOM 766 N N . PHE A 1 100 ? 6.064 -9.054 -21.276 1.00 86.75 100 PHE A N 1
ATOM 767 C CA . PHE A 1 100 ? 6.034 -8.867 -22.732 1.00 86.75 100 PHE A CA 1
ATOM 768 C C . PHE A 1 100 ? 5.847 -10.165 -23.541 1.00 86.75 100 PHE A C 1
ATOM 770 O O . PHE A 1 100 ? 5.679 -10.091 -24.758 1.00 86.75 100 PHE A O 1
ATOM 777 N N . GLU A 1 101 ? 5.844 -11.350 -22.915 1.00 85.12 101 GLU A N 1
ATOM 778 C CA . GLU A 1 101 ? 5.562 -12.623 -23.607 1.00 85.12 101 GLU A CA 1
ATOM 779 C C . GLU A 1 101 ? 4.101 -12.734 -24.074 1.00 85.12 101 GLU A C 1
ATOM 781 O O . GLU A 1 101 ? 3.821 -13.371 -25.094 1.00 85.12 101 GLU A O 1
ATOM 786 N N . LEU A 1 102 ? 3.175 -12.109 -23.345 1.00 78.69 102 LEU A N 1
ATOM 787 C CA . LEU A 1 102 ? 1.750 -12.040 -23.667 1.00 78.69 102 LEU A CA 1
ATOM 788 C C . LEU A 1 102 ? 1.310 -10.570 -23.665 1.00 78.69 102 LEU A C 1
ATOM 790 O O . LEU A 1 102 ? 0.672 -10.133 -22.709 1.00 78.69 102 LEU A O 1
ATOM 794 N N . PRO A 1 103 ? 1.684 -9.793 -24.697 1.00 69.62 103 PRO A N 1
ATOM 795 C CA . PRO A 1 103 ? 1.366 -8.376 -24.735 1.00 69.62 103 PRO A CA 1
ATOM 796 C C . PRO A 1 103 ? -0.146 -8.178 -24.840 1.00 69.62 103 PRO A C 1
ATOM 798 O O . PRO A 1 103 ? -0.808 -8.827 -25.654 1.00 69.62 103 PRO A O 1
ATOM 801 N N . ASP A 1 104 ? -0.676 -7.254 -24.042 1.00 72.00 104 ASP A N 1
ATOM 802 C CA . ASP A 1 104 ? -2.037 -6.761 -24.225 1.00 72.00 104 ASP A CA 1
ATOM 803 C C . ASP A 1 104 ? -2.149 -6.078 -25.597 1.00 72.00 104 ASP A C 1
ATOM 805 O O . ASP A 1 104 ? -1.265 -5.313 -25.995 1.00 72.00 104 ASP A O 1
ATOM 809 N N . ASP A 1 105 ? -3.246 -6.332 -26.319 1.00 68.12 105 ASP A N 1
ATOM 810 C CA . ASP A 1 105 ? -3.466 -5.816 -27.683 1.00 68.12 105 ASP A CA 1
ATOM 811 C C . ASP A 1 105 ? -3.422 -4.271 -27.761 1.00 68.12 105 ASP A C 1
ATOM 813 O O . ASP A 1 105 ? -3.168 -3.705 -28.827 1.00 68.12 105 ASP A O 1
ATOM 817 N N . ASP A 1 106 ? -3.635 -3.591 -26.630 1.00 70.81 106 ASP A N 1
ATOM 818 C CA . ASP A 1 106 ? -3.649 -2.130 -26.507 1.00 70.81 106 ASP A CA 1
ATOM 819 C C . ASP A 1 106 ? -2.277 -1.520 -26.144 1.00 70.81 106 ASP A C 1
ATOM 821 O O . ASP A 1 106 ? -2.126 -0.291 -26.122 1.00 70.81 106 ASP A O 1
ATOM 825 N N . LEU A 1 107 ? -1.248 -2.338 -25.884 1.00 76.62 107 LEU A N 1
ATOM 826 C CA . LEU A 1 107 ? 0.060 -1.849 -25.450 1.00 76.62 107 LEU A CA 1
ATOM 827 C C . LEU A 1 107 ? 0.917 -1.363 -26.633 1.00 76.62 107 LEU A C 1
ATOM 829 O O . LEU A 1 107 ? 1.508 -2.136 -27.387 1.00 76.62 107 LEU A O 1
ATOM 833 N N . ASP A 1 108 ? 1.042 -0.041 -26.771 1.00 81.12 108 ASP A N 1
ATOM 834 C CA . ASP A 1 108 ? 1.925 0.592 -27.759 1.00 81.12 108 ASP A CA 1
ATOM 835 C C . ASP A 1 108 ? 3.315 0.855 -27.166 1.00 81.12 108 ASP A C 1
ATOM 837 O O . ASP A 1 108 ? 3.568 1.887 -26.537 1.00 81.12 108 ASP A O 1
ATOM 841 N N . VAL A 1 109 ? 4.241 -0.073 -27.422 1.00 82.06 109 VAL A N 1
ATOM 842 C CA . VAL A 1 109 ? 5.642 -0.015 -26.965 1.00 82.06 109 VAL A CA 1
ATOM 843 C C . VAL A 1 109 ? 6.323 1.318 -27.310 1.00 82.06 109 VAL A C 1
ATOM 845 O O . VAL A 1 109 ? 7.138 1.816 -26.537 1.00 82.06 109 VAL A O 1
ATOM 848 N N . ASN A 1 110 ? 5.967 1.953 -28.433 1.00 81.31 110 ASN A N 1
ATOM 849 C CA . ASN A 1 110 ? 6.598 3.207 -28.869 1.00 81.31 110 ASN A CA 1
ATOM 850 C C . ASN A 1 110 ? 6.208 4.416 -28.011 1.00 81.31 110 ASN A C 1
ATOM 852 O O . ASN A 1 110 ? 6.841 5.470 -28.111 1.00 81.31 110 ASN A O 1
ATOM 856 N N . LYS A 1 111 ? 5.147 4.295 -27.210 1.00 82.00 111 LYS A N 1
ATOM 857 C CA . LYS A 1 111 ? 4.668 5.344 -26.302 1.00 82.00 111 LYS A CA 1
ATOM 858 C C . LYS A 1 111 ? 5.132 5.144 -24.865 1.00 82.00 111 LYS A C 1
ATOM 860 O O . LYS A 1 111 ? 4.831 5.991 -24.024 1.00 82.00 111 LYS A O 1
ATOM 865 N N . LEU A 1 112 ? 5.859 4.065 -24.577 1.00 86.06 112 LEU A N 1
ATOM 866 C CA . LEU A 1 112 ? 6.395 3.838 -23.245 1.00 86.06 112 LEU A CA 1
ATOM 867 C C . LEU A 1 112 ? 7.428 4.911 -22.888 1.00 86.06 112 LEU A C 1
ATOM 869 O O . LEU A 1 112 ? 8.268 5.322 -23.691 1.00 86.06 112 LEU A O 1
ATOM 873 N N . SER A 1 113 ? 7.335 5.385 -21.650 1.00 88.31 113 SER A N 1
ATOM 874 C CA . SER A 1 113 ? 8.275 6.350 -21.095 1.00 88.31 113 SER A CA 1
ATOM 875 C C . SER A 1 113 ? 9.636 5.684 -20.867 1.00 88.31 113 SER A C 1
ATOM 877 O O . SER A 1 113 ? 9.676 4.577 -20.337 1.00 88.31 113 SER A O 1
ATOM 879 N N . PRO A 1 114 ? 10.760 6.369 -21.152 1.00 91.38 114 PRO A N 1
ATOM 880 C CA . PRO A 1 114 ? 12.086 5.892 -20.763 1.00 91.38 114 PRO A CA 1
ATOM 881 C C . PRO A 1 114 ? 12.355 6.054 -19.255 1.00 91.38 114 PRO A C 1
ATOM 883 O O . PRO A 1 114 ? 13.432 5.725 -18.770 1.00 91.38 114 PRO A O 1
ATOM 886 N N . TRP A 1 115 ? 11.422 6.651 -18.509 1.00 93.06 115 TRP A N 1
ATOM 887 C CA . TRP A 1 115 ? 11.494 6.771 -17.056 1.00 93.06 115 TRP A CA 1
ATOM 888 C C . TRP A 1 115 ? 10.651 5.688 -16.401 1.00 93.06 115 TRP A C 1
ATOM 890 O O . TRP A 1 115 ? 9.428 5.687 -16.557 1.00 93.06 115 TRP A O 1
ATOM 900 N N . LEU A 1 116 ? 11.314 4.832 -15.626 1.00 93.00 116 LEU A N 1
ATOM 901 C CA . LEU A 1 116 ? 10.717 3.755 -14.850 1.00 93.00 116 LEU A CA 1
ATOM 902 C C . LEU A 1 116 ? 10.605 4.185 -13.383 1.00 93.00 116 LEU A C 1
ATOM 904 O O . LEU A 1 116 ? 11.605 4.514 -12.741 1.00 93.00 116 LEU A O 1
ATOM 908 N N . LEU A 1 117 ? 9.386 4.172 -12.845 1.00 94.44 117 LEU A N 1
ATOM 909 C CA . LEU A 1 117 ? 9.137 4.315 -11.412 1.00 94.44 117 LEU A CA 1
ATOM 910 C C . LEU A 1 117 ? 9.002 2.922 -10.803 1.00 94.44 117 LEU A C 1
ATOM 912 O O . LEU A 1 117 ? 8.029 2.221 -11.067 1.00 94.44 117 LEU A O 1
ATOM 916 N N . ARG A 1 118 ? 9.964 2.543 -9.967 1.00 94.75 118 ARG A N 1
ATOM 917 C CA . ARG A 1 118 ? 9.999 1.245 -9.299 1.00 94.75 118 ARG A CA 1
ATOM 918 C C . ARG A 1 118 ? 9.583 1.397 -7.843 1.00 94.75 118 ARG A C 1
ATOM 920 O O . ARG A 1 118 ? 10.145 2.220 -7.117 1.00 94.75 118 ARG A O 1
ATOM 927 N N . ILE A 1 119 ? 8.597 0.615 -7.421 1.00 95.12 119 ILE A N 1
ATOM 928 C CA . ILE A 1 119 ? 8.064 0.616 -6.058 1.00 95.12 119 ILE A CA 1
ATOM 929 C C . ILE A 1 119 ? 8.267 -0.785 -5.494 1.00 95.12 119 ILE A C 1
ATOM 931 O O . ILE A 1 119 ? 7.721 -1.732 -6.039 1.00 95.12 119 ILE A O 1
ATOM 935 N N . GLU A 1 120 ? 9.036 -0.892 -4.414 1.00 95.00 120 GLU A N 1
ATOM 936 C CA . GLU A 1 120 ? 9.212 -2.139 -3.667 1.00 95.00 120 GLU A CA 1
ATOM 937 C C . GLU A 1 120 ? 8.236 -2.137 -2.491 1.00 95.00 120 GLU A C 1
ATOM 939 O O . GLU A 1 120 ? 8.212 -1.199 -1.676 1.00 95.00 120 GLU A O 1
ATOM 944 N N . LEU A 1 121 ? 7.415 -3.171 -2.403 1.00 94.94 121 LEU A N 1
ATOM 945 C CA . LEU A 1 121 ? 6.382 -3.323 -1.396 1.00 94.94 121 LEU A CA 1
ATOM 946 C C . LEU A 1 121 ? 6.898 -4.095 -0.178 1.00 94.94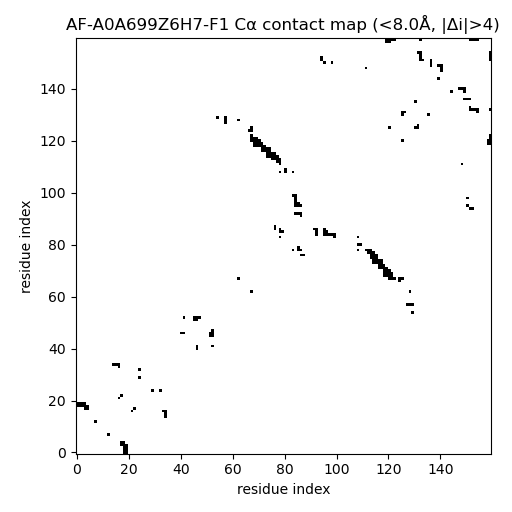 121 LEU A C 1
ATOM 948 O O . LEU A 1 121 ? 7.663 -5.053 -0.271 1.00 94.94 121 LEU A O 1
ATOM 952 N N . ASP A 1 122 ? 6.448 -3.681 1.003 1.00 94.62 122 ASP A N 1
ATOM 953 C CA . ASP A 1 122 ? 6.736 -4.381 2.250 1.00 94.62 122 ASP A CA 1
ATOM 954 C C . ASP A 1 122 ? 5.799 -5.590 2.391 1.00 94.62 122 ASP A C 1
ATOM 956 O O . ASP A 1 122 ? 4.588 -5.454 2.600 1.00 94.62 122 ASP A O 1
ATOM 960 N N . ARG A 1 123 ? 6.381 -6.789 2.284 1.00 91.50 123 ARG A N 1
ATOM 961 C CA . ARG A 1 123 ? 5.662 -8.063 2.376 1.00 91.50 123 ARG A CA 1
ATOM 962 C C . ARG A 1 123 ? 4.918 -8.234 3.695 1.00 91.50 123 ARG A C 1
ATOM 964 O O . ARG A 1 123 ? 3.773 -8.686 3.681 1.00 91.50 123 ARG A O 1
ATOM 971 N N . ASP A 1 124 ? 5.536 -7.883 4.816 1.00 91.75 124 ASP A N 1
ATOM 972 C CA . ASP A 1 124 ? 4.924 -8.077 6.130 1.00 91.75 124 ASP A CA 1
ATOM 973 C C . ASP A 1 124 ? 3.714 -7.151 6.288 1.00 91.75 124 ASP A C 1
ATOM 975 O O . ASP A 1 124 ? 2.672 -7.559 6.810 1.00 91.75 124 ASP A O 1
ATOM 979 N N . MET A 1 125 ? 3.808 -5.921 5.774 1.00 91.88 125 ME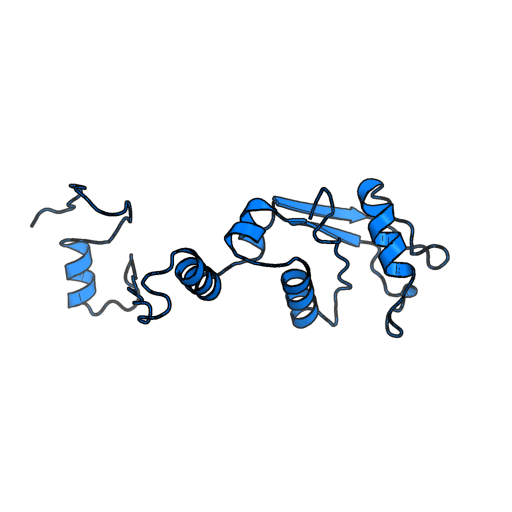T A N 1
ATOM 980 C CA . MET A 1 125 ? 2.697 -4.964 5.791 1.00 91.88 125 MET A CA 1
ATOM 981 C C . MET A 1 125 ? 1.554 -5.366 4.855 1.00 91.88 125 MET A C 1
ATOM 983 O O . MET A 1 125 ? 0.386 -5.193 5.216 1.00 91.88 125 MET A O 1
ATOM 987 N N . ILE A 1 126 ? 1.859 -5.906 3.673 1.00 91.69 126 ILE A N 1
ATOM 988 C CA . ILE A 1 126 ? 0.846 -6.423 2.739 1.00 91.69 126 ILE A CA 1
ATOM 989 C C . ILE A 1 126 ? 0.090 -7.599 3.356 1.00 91.69 126 ILE A C 1
ATOM 991 O O . ILE A 1 126 ? -1.145 -7.604 3.346 1.00 91.69 126 ILE A O 1
ATOM 995 N N . LEU A 1 127 ? 0.815 -8.550 3.951 1.00 90.31 127 LEU A N 1
ATOM 996 C CA . LEU A 1 127 ? 0.228 -9.713 4.614 1.00 90.31 127 LEU A CA 1
ATOM 997 C C . LEU A 1 127 ? -0.627 -9.309 5.820 1.00 90.31 127 LEU A C 1
ATOM 999 O O . LEU A 1 127 ? -1.753 -9.791 5.958 1.00 90.31 127 LEU A O 1
ATOM 1003 N N . ASP A 1 128 ? -0.149 -8.390 6.666 1.00 90.38 128 ASP A N 1
ATOM 1004 C CA . ASP A 1 128 ? -0.920 -7.920 7.826 1.00 90.38 128 ASP A CA 1
ATOM 1005 C C . ASP A 1 128 ? -2.225 -7.225 7.410 1.00 90.38 128 ASP A C 1
ATOM 1007 O O . ASP A 1 128 ? -3.268 -7.396 8.052 1.00 90.38 128 ASP A O 1
ATOM 1011 N N . LYS A 1 129 ? -2.192 -6.480 6.302 1.00 90.81 129 LYS A N 1
ATOM 1012 C CA . LYS A 1 129 ? -3.369 -5.804 5.742 1.00 90.81 129 LYS A CA 1
ATOM 1013 C C . LYS A 1 129 ? -4.225 -6.708 4.854 1.00 90.81 129 LYS A C 1
ATOM 1015 O O . LYS A 1 129 ? -5.262 -6.247 4.389 1.00 90.81 129 LYS A O 1
ATOM 1020 N N . LYS A 1 130 ? -3.845 -7.976 4.658 1.00 91.25 130 LYS A N 1
ATOM 1021 C CA . LYS A 1 130 ? -4.529 -8.935 3.770 1.00 91.25 130 LYS A CA 1
ATOM 1022 C C . LYS A 1 130 ? -4.745 -8.375 2.353 1.00 91.25 130 LYS A C 1
ATOM 1024 O O . LYS A 1 130 ? -5.809 -8.549 1.764 1.00 91.25 130 LYS A O 1
ATOM 1029 N N . LEU A 1 131 ? -3.741 -7.668 1.836 1.00 92.19 131 LEU A N 1
ATOM 1030 C CA . LEU A 1 131 ? -3.727 -7.141 0.471 1.00 92.19 131 LEU A CA 1
ATOM 1031 C C . LEU A 1 131 ? -2.973 -8.095 -0.459 1.00 92.19 131 LEU A C 1
ATOM 1033 O O . LEU A 1 131 ? -2.158 -8.898 -0.015 1.00 92.19 131 LEU A O 1
ATOM 1037 N N . THR A 1 132 ? -3.230 -7.971 -1.756 1.00 92.38 132 THR A N 1
ATOM 1038 C CA . THR A 1 132 ? -2.500 -8.671 -2.824 1.00 92.38 132 THR A CA 1
ATOM 1039 C C . THR A 1 132 ? -1.836 -7.658 -3.746 1.00 92.38 132 THR A C 1
ATOM 1041 O O . THR A 1 132 ? -2.329 -6.534 -3.894 1.00 92.38 132 THR A O 1
ATOM 1044 N N . VAL A 1 133 ? -0.740 -8.047 -4.401 1.00 92.19 133 VAL A N 1
ATOM 1045 C CA . VAL A 1 133 ? -0.050 -7.175 -5.370 1.00 92.19 133 VAL A CA 1
ATOM 1046 C C . VAL A 1 133 ? -0.992 -6.815 -6.520 1.00 92.19 133 VAL A C 1
ATOM 1048 O O . VAL A 1 133 ? -1.081 -5.652 -6.900 1.00 92.19 133 VAL A O 1
ATOM 1051 N N . ASN A 1 134 ? -1.800 -7.779 -6.971 1.00 92.00 134 ASN A N 1
ATOM 1052 C CA . ASN A 1 134 ? -2.838 -7.580 -7.984 1.00 92.00 134 ASN A CA 1
ATOM 1053 C C . ASN A 1 134 ? -3.846 -6.483 -7.605 1.00 92.00 134 ASN A C 1
ATOM 1055 O O . ASN A 1 134 ? -4.187 -5.641 -8.431 1.00 92.00 134 ASN A O 1
ATOM 1059 N N . GLN A 1 135 ? -4.320 -6.459 -6.353 1.00 92.50 135 GLN A N 1
ATOM 1060 C CA . GLN A 1 135 ? -5.233 -5.407 -5.889 1.00 92.50 135 GLN A CA 1
ATOM 1061 C C . GLN A 1 135 ? -4.561 -4.034 -5.870 1.00 92.50 135 GLN A C 1
ATOM 1063 O O . GLN A 1 135 ? -5.204 -3.040 -6.204 1.00 92.50 135 GLN A O 1
ATOM 1068 N N . VAL A 1 136 ? -3.291 -3.966 -5.465 1.00 93.50 136 VAL A N 1
ATOM 1069 C CA . VAL A 1 136 ? -2.537 -2.706 -5.435 1.00 93.50 136 VAL A CA 1
ATOM 1070 C C . VAL A 1 136 ? -2.311 -2.194 -6.855 1.00 93.50 136 VAL A C 1
ATOM 1072 O O . VAL A 1 136 ? -2.654 -1.048 -7.140 1.00 93.50 136 VAL A O 1
ATOM 1075 N N . ALA A 1 137 ? -1.803 -3.044 -7.748 1.00 92.31 137 ALA A N 1
ATOM 1076 C CA . ALA A 1 137 ? -1.571 -2.712 -9.148 1.00 92.31 137 ALA A CA 1
ATOM 1077 C C . ALA A 1 137 ? -2.871 -2.302 -9.848 1.00 92.31 137 ALA A C 1
ATOM 1079 O O . ALA A 1 137 ? -2.932 -1.220 -10.423 1.00 92.31 137 ALA A O 1
ATOM 1080 N N . GLY A 1 138 ? -3.942 -3.089 -9.692 1.00 91.62 138 GLY A N 1
ATOM 1081 C CA . GLY A 1 138 ? -5.249 -2.787 -10.273 1.00 91.62 138 GLY A CA 1
ATOM 1082 C C . GLY A 1 138 ? -5.804 -1.437 -9.820 1.00 91.62 138 GLY A C 1
ATOM 1083 O O . GLY A 1 138 ? -6.305 -0.677 -10.640 1.00 91.62 138 GLY A O 1
ATOM 1084 N N . ARG A 1 139 ? -5.647 -1.073 -8.539 1.00 93.69 139 ARG A N 1
ATOM 1085 C CA . ARG A 1 139 ? -6.065 0.251 -8.047 1.00 93.69 139 ARG A CA 1
ATOM 1086 C C . ARG A 1 139 ? -5.246 1.403 -8.614 1.00 93.69 139 ARG A C 1
ATOM 1088 O O . ARG A 1 139 ? -5.796 2.482 -8.798 1.00 93.69 139 ARG A O 1
ATOM 1095 N N . ILE A 1 140 ? -3.953 1.202 -8.860 1.00 92.94 140 ILE A N 1
ATOM 1096 C CA . ILE A 1 140 ? -3.103 2.225 -9.480 1.00 92.94 140 ILE A CA 1
ATOM 1097 C C . ILE A 1 140 ? -3.492 2.397 -10.950 1.00 92.94 140 ILE A C 1
ATOM 1099 O O . ILE A 1 140 ? -3.660 3.531 -11.390 1.00 92.94 140 ILE A O 1
ATOM 1103 N N . SER A 1 141 ? -3.685 1.295 -11.677 1.00 89.81 141 SER A N 1
ATOM 1104 C CA . SER A 1 141 ? -4.130 1.322 -13.072 1.00 89.81 141 SER A CA 1
ATOM 1105 C C . SER A 1 141 ? -5.501 1.982 -13.216 1.00 89.81 141 SER A C 1
ATOM 1107 O O . SER A 1 141 ? -5.650 2.873 -14.034 1.00 89.81 141 SER A O 1
ATOM 1109 N N . GLU A 1 142 ? -6.478 1.645 -12.367 1.00 91.25 142 GLU A N 1
ATOM 1110 C CA . GLU A 1 142 ? -7.813 2.270 -12.397 1.00 91.25 142 GLU A CA 1
ATOM 1111 C C . GLU A 1 142 ? -7.780 3.797 -12.193 1.00 91.25 142 GLU A C 1
ATOM 1113 O O . GLU A 1 142 ? -8.589 4.514 -12.778 1.00 91.25 142 GLU A O 1
ATOM 1118 N N . GLU A 1 143 ? -6.876 4.306 -11.351 1.00 91.69 143 GLU A N 1
ATOM 1119 C CA . GLU A 1 143 ? -6.786 5.740 -11.037 1.00 91.69 143 GLU A CA 1
ATOM 1120 C C . GLU A 1 143 ? -5.989 6.527 -12.097 1.00 91.69 143 GLU A C 1
ATOM 1122 O O . GLU A 1 143 ? -6.233 7.720 -12.292 1.00 91.69 143 GLU A O 1
ATOM 1127 N N . TYR A 1 144 ? -5.034 5.880 -12.777 1.00 88.12 144 TYR A N 1
ATOM 1128 C CA . TYR A 1 144 ? -4.055 6.529 -13.664 1.00 88.12 144 TYR A CA 1
ATOM 1129 C C . TYR A 1 144 ? -3.956 5.915 -15.072 1.00 88.12 144 TYR A C 1
ATOM 1131 O O . TYR A 1 144 ? -2.936 6.107 -15.737 1.00 88.12 144 TYR A O 1
ATOM 1139 N N . ASP A 1 145 ? -5.001 5.221 -15.524 1.00 77.81 145 ASP A N 1
ATOM 1140 C CA . ASP A 1 145 ? -5.074 4.437 -16.772 1.00 77.81 145 ASP A CA 1
ATOM 1141 C C . ASP A 1 145 ? -4.506 5.173 -18.002 1.00 77.81 145 ASP A C 1
ATOM 1143 O O . ASP A 1 145 ? -3.715 4.631 -18.767 1.00 77.81 145 ASP A O 1
ATOM 1147 N N . ASP A 1 146 ? -4.807 6.467 -18.135 1.00 79.19 146 ASP A N 1
ATOM 1148 C CA . ASP A 1 146 ? -4.380 7.283 -19.280 1.00 79.19 146 ASP A CA 1
ATOM 1149 C C . ASP A 1 146 ? -2.871 7.616 -19.307 1.00 79.19 146 ASP A C 1
ATOM 1151 O O . ASP A 1 146 ? -2.361 8.112 -20.318 1.00 79.19 146 ASP A O 1
ATOM 1155 N N . PHE A 1 147 ? -2.148 7.427 -18.197 1.00 82.44 147 PHE A N 1
ATOM 1156 C CA . PHE A 1 147 ? -0.799 7.981 -18.011 1.00 82.44 147 PHE A CA 1
ATOM 1157 C C . PHE A 1 147 ? 0.279 6.953 -17.684 1.00 82.44 147 PHE A C 1
ATOM 1159 O O . PHE A 1 147 ? 1.460 7.248 -17.888 1.00 82.44 147 PHE A O 1
ATOM 1166 N N . LEU A 1 148 ? -0.089 5.799 -17.126 1.00 85.50 148 LEU A N 1
ATOM 1167 C CA . LEU A 1 148 ? 0.866 4.855 -16.555 1.00 85.50 148 LEU A CA 1
ATOM 1168 C C . LEU A 1 148 ? 0.629 3.442 -17.075 1.00 85.50 148 LEU A C 1
ATOM 1170 O O . LEU A 1 148 ? -0.462 2.903 -16.953 1.00 85.50 148 LEU A O 1
ATOM 1174 N N . ASN A 1 149 ? 1.704 2.813 -17.548 1.00 87.88 149 ASN A N 1
ATOM 1175 C CA . ASN A 1 149 ? 1.740 1.368 -17.702 1.00 87.88 149 ASN A CA 1
ATOM 1176 C C . ASN A 1 149 ? 2.251 0.740 -16.401 1.00 87.88 149 ASN A C 1
ATOM 1178 O O . ASN A 1 149 ? 3.348 1.080 -15.947 1.00 87.88 149 ASN A O 1
ATOM 1182 N N . VAL A 1 150 ? 1.470 -0.153 -15.797 1.00 90.44 150 VAL A N 1
ATOM 1183 C CA . VAL A 1 150 ? 1.806 -0.792 -14.517 1.00 90.44 150 VAL A CA 1
ATOM 1184 C C . VAL A 1 150 ? 2.207 -2.241 -14.764 1.00 90.44 150 VAL A C 1
ATOM 1186 O O . VAL A 1 150 ? 1.427 -3.031 -15.284 1.00 90.44 150 VAL A O 1
ATOM 1189 N N . MET A 1 151 ? 3.420 -2.590 -14.341 1.00 89.69 151 MET A N 1
ATOM 1190 C CA . MET A 1 151 ? 3.943 -3.957 -14.333 1.00 89.69 151 MET A CA 1
ATOM 1191 C C . MET A 1 151 ? 4.213 -4.358 -12.886 1.00 89.69 151 MET A C 1
ATOM 1193 O O . MET A 1 151 ? 4.666 -3.531 -12.094 1.00 89.69 151 MET A O 1
ATOM 1197 N N . PHE A 1 152 ? 3.951 -5.611 -12.532 1.00 91.62 152 PHE A N 1
ATOM 1198 C CA . PHE A 1 152 ? 4.149 -6.108 -11.173 1.00 91.62 152 PHE A CA 1
ATOM 1199 C C . PHE A 1 152 ? 4.630 -7.561 -11.174 1.00 91.62 152 PHE A C 1
ATOM 1201 O O . PHE A 1 152 ? 4.448 -8.287 -12.152 1.00 91.62 152 PHE A O 1
ATOM 1208 N N . SER A 1 153 ? 5.278 -7.966 -10.083 1.00 89.44 153 SER A N 1
ATOM 1209 C CA . SER A 1 153 ? 5.807 -9.316 -9.905 1.00 89.44 153 SER A CA 1
ATOM 1210 C C . SER A 1 153 ? 4.735 -10.289 -9.410 1.00 89.44 153 SER A C 1
ATOM 1212 O O . SER A 1 153 ? 3.693 -9.893 -8.885 1.00 89.44 153 SER A O 1
ATOM 1214 N N . ASP A 1 154 ? 4.996 -11.590 -9.564 1.00 85.06 154 ASP A N 1
ATOM 1215 C CA . ASP A 1 154 ? 4.196 -12.616 -8.893 1.00 85.06 154 ASP A CA 1
ATOM 1216 C C . ASP A 1 154 ? 4.361 -12.511 -7.365 1.00 85.06 154 ASP A C 1
ATOM 1218 O O . ASP A 1 154 ? 5.423 -12.148 -6.855 1.00 85.06 154 ASP A O 1
ATOM 1222 N N . GLU A 1 155 ? 3.338 -12.914 -6.614 1.00 79.56 155 GLU A N 1
ATOM 1223 C CA . GLU A 1 155 ? 3.322 -12.893 -5.146 1.00 79.56 155 GLU A CA 1
ATOM 1224 C C . GLU A 1 155 ? 4.435 -13.764 -4.529 1.00 79.56 155 GLU A C 1
ATOM 1226 O O . GLU A 1 155 ? 4.828 -13.567 -3.376 1.00 79.56 155 GLU A O 1
ATOM 1231 N N . ASN A 1 156 ? 4.979 -14.701 -5.312 1.00 81.62 156 ASN A N 1
ATOM 1232 C CA . ASN A 1 156 ? 6.076 -15.587 -4.929 1.00 81.62 156 ASN A CA 1
ATOM 1233 C C . ASN A 1 156 ? 7.483 -15.004 -5.164 1.00 81.62 156 ASN A C 1
ATOM 1235 O O . ASN A 1 156 ? 8.463 -15.655 -4.792 1.00 81.62 156 ASN A O 1
ATOM 1239 N N . ALA A 1 157 ? 7.621 -13.826 -5.784 1.00 81.31 157 ALA A N 1
ATOM 1240 C CA . ALA A 1 157 ? 8.924 -13.212 -6.063 1.00 81.31 157 ALA A CA 1
ATOM 1241 C C . ALA A 1 157 ? 9.711 -12.942 -4.769 1.00 81.31 157 ALA A C 1
ATOM 1243 O O . ALA A 1 157 ? 9.117 -12.780 -3.715 1.00 81.31 157 ALA A O 1
ATOM 1244 N N . GLU A 1 158 ? 11.046 -12.880 -4.779 1.00 76.88 158 GLU A N 1
ATOM 1245 C CA . GLU A 1 158 ? 11.791 -12.579 -3.536 1.00 76.88 158 GLU A CA 1
ATOM 1246 C C . GLU A 1 158 ? 11.512 -11.161 -3.014 1.00 76.88 158 GLU A C 1
ATOM 1248 O O . GLU A 1 158 ? 11.484 -10.945 -1.800 1.00 76.88 158 GLU A O 1
ATOM 1253 N N . LYS A 1 159 ? 11.248 -10.228 -3.934 1.00 79.56 159 LYS A N 1
ATOM 1254 C CA . LYS A 1 159 ? 10.854 -8.844 -3.672 1.00 79.56 159 LYS A CA 1
ATOM 1255 C C . LYS A 1 159 ? 9.520 -8.558 -4.358 1.00 79.56 159 LYS A C 1
ATOM 1257 O O . LYS A 1 159 ? 9.303 -8.997 -5.489 1.00 79.56 159 LYS A O 1
ATOM 1262 N N . LEU A 1 160 ? 8.644 -7.866 -3.635 1.00 65.12 160 LEU A N 1
ATOM 1263 C CA . LEU A 1 160 ? 7.322 -7.439 -4.097 1.00 65.12 160 LEU A CA 1
ATOM 1264 C C . LEU A 1 160 ? 7.353 -5.982 -4.543 1.00 65.12 160 LEU A C 1
ATOM 1266 O O . LEU A 1 160 ? 8.215 -5.240 -4.023 1.00 65.12 160 LEU A O 1
#

pLDDT: mean 85.96, std 12.05, range [44.84, 96.88]

Sequence (160 aa):
MTLNTFHFAGVSAKNVTLGVPRLTEIINLAKNIKTPSLSVYLDERHANDKEAAKDVQSALEYAALRNITSRVEIWYDPVDPAAPEKTVVEEDGAMVAAYFELPDDDLDVNKLSPWLLRIELDRDMILDKKLTVNQVAGRISEEYDDFLNVMFSDENAEKL

InterPro domains:
  IPR007073 RNA polymerase Rpb1, domain 7 [PF04990] (64-160)
  IPR038593 RNA polymerase Rpb1, domain 7 superfamily [G3DSA:3.30.1360.140] (63-160)
  IPR045867 DNA-directed RNA polymerase, subunit beta-prime [PTHR19376] (1-144)

Nearest PDB structures (foldseek):
  8wan-assembly1_o  TM=9.243E-01  e=2.681E-12  Sus scrofa
  8uis-assembly1_A  TM=9.377E-01  e=2.348E-11  Sus scrofa
  5xog-assembly1_A  TM=9.166E-01  e=6.330E-11  Komagataella phaffii GS115
  5iy8-assembly1_A  TM=9.217E-01  e=3.623E-11  Homo sapiens
  7edx-assembly1_o  TM=8.863E-01  e=1.590E-09  Sus scrofa

Mean predicted aligned error: 8.17 Å

Secondary structure (DSSP, 8-state):
--SS-----SS-------SHHHHHHHHTT-SS-SS---PPPPPHHHHT-HHHHHHHHHHHS---GGGTEEEEEEEE----TT-TT--S-GGGHHHHHHHHHS--TT--GGG--SEEEEEEE-HHHHHHTT--HHHHHHHHHHHHTTT-------TTSS--

Organism: Haematococcus lacustr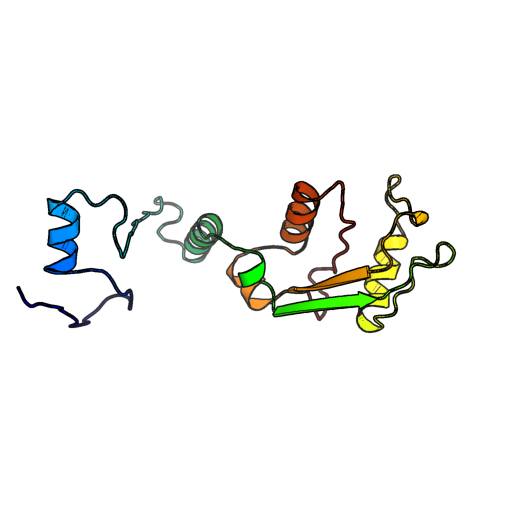is (NCBI:txid44745)

Foldseek 3Di:
DDPDDDDDDDDDPDDDDDDPLVVVCVVVVPPDRPDDDDDDADPPVQNVDPVSVLLVVLVPDDDDQVQFFPDKDKDQFDQDPVCNLDGPPPLCSVQSVVQVVDDDPPDDSVPDDSIDIDTWTHLVSCVSSVHDPCNVQVVVCVVQVPPDDDGDDDPPRPID